Protein AF-A0AAV2QCR9-F1 (afdb_monomer)

Organism: Meganyctiphanes norvegica (NCBI:txid48144)

Radius of gyration: 19.84 Å; Cα contacts (8 Å, |Δi|>4): 79; chains: 1; bounding box: 44×37×56 Å

Solvent-accessible surface area (backbone atoms only — not comparable to full-atom values): 6943 Å² total; per-residue (Å²): 131,95,72,94,59,93,63,73,88,55,90,82,80,82,82,91,76,89,79,75,89,76,80,91,73,67,89,87,77,61,66,49,75,64,56,67,70,31,69,64,25,53,51,34,28,73,75,70,58,35,58,74,69,56,50,65,84,54,60,76,45,75,49,69,43,60,36,92,90,42,74,90,43,70,71,44,78,48,77,40,56,57,66,51,78,63,74,63,74,60,76,61,53,33,73,76,76,67,59,71,88,134

Secondary structure (DSSP, 8-state):
-----TTTT-S---------------TTSS--HHHHH-HHHHHHHHHHS-STTSSSTTEEEEEEEEPSS-TTSEEEEEEEES--TTTTTTSSHHHHHT----

Sequence (102 aa):
VVQHLPGVGQNLQDHPSIWNLAWTVAPGNSPNLFTYANPLAFTQYAKSKTGPLSAPFAMVGNAWMVGEEDPEWPELQFLMTSFTSGTDKGMLLHKIIGFTEE

Structure (mmCIF, N/CA/C/O backbone):
data_AF-A0AAV2QCR9-F1
#
_entry.id   AF-A0AAV2QCR9-F1
#
loop_
_atom_site.group_PDB
_atom_site.id
_atom_site.type_symbol
_atom_site.label_atom_id
_atom_site.label_alt_id
_atom_site.label_comp_id
_atom_site.label_asym_id
_atom_site.label_entity_id
_atom_site.label_seq_id
_atom_site.pdbx_PDB_ins_code
_atom_site.Cartn_x
_atom_site.Cartn_y
_atom_site.Cartn_z
_atom_site.occupancy
_atom_site.B_iso_or_equiv
_atom_site.auth_seq_id
_atom_site.auth_comp_id
_atom_site.auth_asym_id
_atom_site.auth_atom_id
_atom_site.pdbx_PDB_model_num
ATOM 1 N N . VAL A 1 1 ? -19.362 -15.009 35.797 1.00 69.06 1 VAL A N 1
ATOM 2 C CA . VAL A 1 1 ? -18.892 -13.618 35.590 1.00 69.06 1 VAL A CA 1
ATOM 3 C C . VAL A 1 1 ? -17.914 -13.300 36.706 1.00 69.06 1 VAL A C 1
ATOM 5 O O . VAL A 1 1 ? -18.315 -13.420 37.853 1.00 69.06 1 VAL A O 1
ATOM 8 N N . VAL A 1 2 ? -16.648 -12.996 36.395 1.00 91.38 2 VAL A N 1
ATOM 9 C CA . VAL A 1 2 ? -15.634 -12.652 37.418 1.00 91.38 2 VAL A CA 1
ATOM 10 C C . VAL A 1 2 ? -15.807 -11.202 37.890 1.00 91.38 2 VAL A C 1
ATOM 12 O O . VAL A 1 2 ? -15.715 -10.940 39.081 1.00 91.38 2 VAL A O 1
ATOM 15 N N . GLN A 1 3 ? -16.149 -10.280 36.981 1.00 92.75 3 GLN A N 1
ATOM 16 C CA . GLN A 1 3 ? -16.521 -8.900 37.304 1.00 92.75 3 GLN A CA 1
ATOM 17 C C . GLN A 1 3 ? -17.451 -8.329 36.227 1.00 92.75 3 GLN A C 1
ATOM 19 O O . GLN A 1 3 ? -17.301 -8.647 35.047 1.00 92.75 3 GLN A O 1
ATOM 24 N N . HIS A 1 4 ? -18.434 -7.518 36.625 1.00 92.06 4 HIS A N 1
ATOM 25 C CA . HIS A 1 4 ? -19.344 -6.851 35.695 1.00 92.06 4 HIS A CA 1
ATOM 26 C C . HIS A 1 4 ? -18.763 -5.498 35.274 1.00 92.06 4 HIS A C 1
ATOM 28 O O . HIS A 1 4 ? -18.602 -4.606 36.104 1.00 92.06 4 HIS A O 1
ATOM 34 N N . LEU A 1 5 ? -18.448 -5.365 33.986 1.00 95.00 5 LEU A N 1
ATOM 35 C CA . LEU A 1 5 ? -17.952 -4.138 33.370 1.00 95.00 5 LEU A CA 1
ATOM 36 C C . LEU A 1 5 ? -18.744 -3.902 32.073 1.00 95.00 5 LEU A C 1
ATOM 38 O O . LEU A 1 5 ? -18.452 -4.546 31.066 1.00 95.00 5 LEU A O 1
ATOM 42 N N . PRO A 1 6 ? -19.760 -3.020 32.080 1.00 93.81 6 PRO A N 1
ATOM 43 C CA . PRO A 1 6 ? -20.700 -2.888 30.963 1.00 93.81 6 PRO A CA 1
ATOM 44 C C . PRO A 1 6 ? -20.057 -2.388 29.661 1.00 93.81 6 PRO A C 1
ATOM 46 O O . PRO A 1 6 ? -20.588 -2.646 28.588 1.00 93.81 6 PRO A O 1
ATOM 49 N N . GLY A 1 7 ? -18.904 -1.717 29.742 1.00 95.81 7 GLY A N 1
ATOM 50 C CA . GLY A 1 7 ? -18.175 -1.225 28.570 1.00 95.81 7 GLY A CA 1
ATOM 51 C C . GLY A 1 7 ? -17.273 -2.255 27.884 1.00 95.81 7 GLY A C 1
ATOM 52 O O . GLY A 1 7 ? -16.694 -1.945 26.846 1.00 95.81 7 GLY A O 1
ATOM 53 N N . VAL A 1 8 ? -17.103 -3.465 28.432 1.00 96.12 8 VAL A N 1
ATOM 54 C CA . VAL A 1 8 ? -16.212 -4.468 27.826 1.00 96.12 8 VAL A CA 1
ATOM 55 C C . VAL A 1 8 ? -16.750 -4.876 26.455 1.00 96.12 8 VAL A C 1
ATOM 57 O O . VAL A 1 8 ? -17.830 -5.449 26.349 1.00 96.12 8 VAL A O 1
ATOM 60 N N . GLY A 1 9 ? -15.973 -4.580 25.412 1.00 95.12 9 GLY A N 1
ATOM 61 C CA . GLY A 1 9 ? -16.318 -4.868 24.018 1.00 95.12 9 GLY A CA 1
ATOM 62 C C . GLY A 1 9 ? -17.220 -3.829 23.343 1.00 95.12 9 GLY A C 1
ATOM 63 O O . GLY A 1 9 ? -17.575 -4.020 22.184 1.00 95.12 9 GLY A O 1
ATOM 64 N N . GLN A 1 10 ? -17.593 -2.742 24.025 1.00 97.12 10 GLN A N 1
ATOM 65 C CA . GLN A 1 10 ? -18.352 -1.645 23.415 1.00 97.12 10 GLN A CA 1
ATOM 66 C C . GLN A 1 10 ? -17.430 -0.598 22.775 1.00 97.12 10 GLN A C 1
ATOM 68 O O . GLN A 1 10 ? -16.250 -0.518 23.108 1.00 97.12 10 GLN A O 1
ATOM 73 N N . ASN A 1 11 ? -17.996 0.225 21.882 1.00 96.19 11 ASN A N 1
ATOM 74 C CA . ASN A 1 11 ? -17.300 1.323 21.196 1.00 96.19 11 ASN A CA 1
ATOM 75 C C . ASN A 1 11 ? -16.064 0.866 20.391 1.00 96.19 11 ASN A C 1
ATOM 77 O O . ASN A 1 11 ? -15.029 1.529 20.392 1.00 96.19 11 ASN A O 1
ATOM 81 N N . LEU A 1 12 ? -16.169 -0.280 19.709 1.00 96.00 12 LEU A N 1
ATOM 82 C CA . LEU A 1 12 ? -15.188 -0.657 18.695 1.00 96.00 12 LEU A CA 1
ATOM 83 C C . LEU A 1 12 ? -15.288 0.329 17.527 1.00 96.00 12 LEU A C 1
ATOM 85 O O . LEU A 1 12 ? -16.362 0.509 16.957 1.00 96.00 12 LEU A O 1
ATOM 89 N N . GLN A 1 13 ? -14.163 0.941 17.183 1.00 95.25 13 GLN A N 1
ATOM 90 C CA . GLN A 1 13 ? -14.018 1.820 16.030 1.00 95.25 13 GLN A CA 1
ATOM 91 C C . GLN A 1 13 ? -13.026 1.184 15.060 1.00 95.25 13 GLN A C 1
ATOM 93 O O . GLN A 1 13 ? -12.089 0.508 15.489 1.00 95.25 13 GLN A O 1
ATOM 98 N N . ASP A 1 14 ? -13.253 1.388 13.769 1.00 94.62 14 ASP A N 1
ATOM 99 C CA . ASP A 1 14 ? -12.391 0.911 12.691 1.00 94.62 14 ASP A CA 1
ATOM 100 C C . ASP A 1 14 ? -12.388 1.941 11.553 1.00 94.62 14 ASP A C 1
ATOM 102 O O . ASP A 1 14 ? -13.235 2.839 11.516 1.00 94.62 14 ASP A O 1
ATOM 106 N N . HIS A 1 15 ? -11.447 1.813 10.623 1.00 92.56 15 HIS A N 1
ATOM 107 C CA . HIS A 1 15 ? -11.319 2.680 9.459 1.00 92.56 15 HIS A CA 1
ATOM 108 C C . HIS A 1 15 ? -11.905 2.008 8.209 1.00 92.56 15 HIS A C 1
ATOM 110 O O . HIS A 1 15 ? -11.214 1.228 7.541 1.00 92.56 15 HIS A O 1
ATOM 116 N N . PRO A 1 16 ? -13.162 2.314 7.831 1.00 92.38 16 PRO A N 1
ATOM 117 C CA . PRO A 1 16 ? -13.703 1.826 6.573 1.00 92.38 16 PRO A CA 1
ATOM 118 C C . PRO A 1 16 ? -12.878 2.385 5.411 1.00 92.38 16 PRO A C 1
ATOM 120 O O . PRO A 1 16 ? -12.574 3.575 5.354 1.00 92.38 16 PRO A O 1
ATOM 123 N N . SER A 1 17 ? -12.510 1.513 4.477 1.00 90.75 17 SER A N 1
ATOM 124 C CA . SER A 1 17 ? -11.624 1.853 3.365 1.00 90.75 17 SER A CA 1
ATOM 125 C C . SER A 1 17 ? -12.249 1.444 2.037 1.00 90.75 17 SER A C 1
ATOM 127 O O . SER A 1 17 ? -12.745 0.327 1.897 1.00 90.75 17 SER A O 1
ATOM 129 N N . ILE A 1 18 ? -12.180 2.328 1.039 1.00 89.81 18 ILE A N 1
ATOM 130 C CA . ILE A 1 18 ? -12.520 1.991 -0.348 1.00 89.81 18 ILE A CA 1
ATOM 131 C C . ILE A 1 18 ? -11.233 1.573 -1.054 1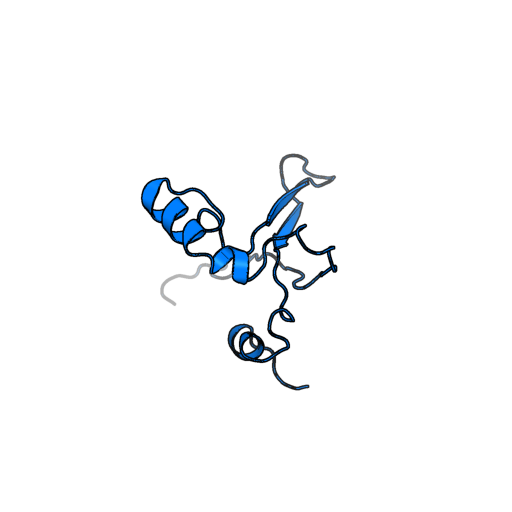.00 89.81 18 ILE A C 1
ATOM 133 O O . ILE A 1 18 ? -10.335 2.386 -1.269 1.00 89.81 18 ILE A O 1
ATOM 137 N N . TRP A 1 19 ? -11.142 0.297 -1.419 1.00 83.50 19 TRP A N 1
ATOM 138 C CA . TRP A 1 19 ? -9.986 -0.250 -2.124 1.00 83.50 19 TRP A CA 1
ATOM 139 C C . TRP A 1 19 ? -10.233 -0.337 -3.640 1.00 83.50 1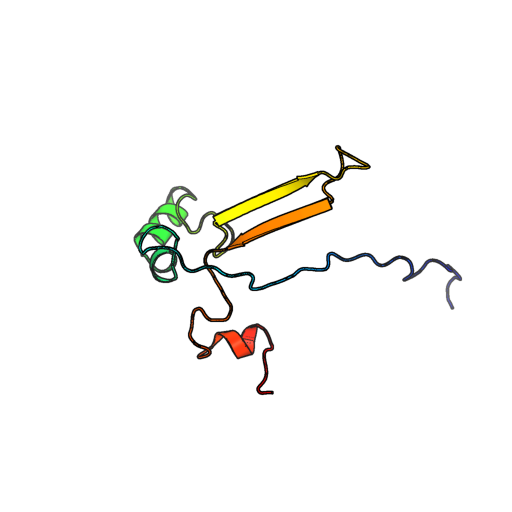9 TRP A C 1
ATOM 141 O O . TRP A 1 19 ? -11.373 -0.457 -4.079 1.00 83.50 19 TRP A O 1
ATOM 151 N N . ASN A 1 20 ? -9.163 -0.296 -4.444 1.00 82.94 20 ASN A N 1
ATOM 152 C CA . ASN A 1 20 ? -9.184 -0.356 -5.920 1.00 82.94 20 ASN A CA 1
ATOM 153 C C . ASN A 1 20 ? -9.850 0.808 -6.677 1.00 82.94 20 ASN A C 1
ATOM 155 O O . ASN A 1 20 ? -10.268 0.632 -7.823 1.00 82.94 20 ASN A O 1
ATOM 159 N N . LEU A 1 21 ? -9.864 2.022 -6.123 1.00 90.25 21 LEU A N 1
ATOM 160 C CA . LEU A 1 21 ? -10.011 3.213 -6.967 1.00 90.25 21 LEU A CA 1
ATOM 161 C C . LEU A 1 21 ? -8.733 3.374 -7.801 1.00 90.25 21 LEU A C 1
ATOM 163 O O . LEU A 1 21 ? -7.692 3.783 -7.289 1.00 90.25 21 LEU A O 1
ATOM 167 N N . ALA A 1 22 ? -8.799 2.958 -9.066 1.00 88.69 22 ALA A N 1
ATOM 168 C CA . ALA A 1 22 ? -7.634 2.797 -9.925 1.00 88.69 22 ALA A CA 1
ATOM 169 C C . ALA A 1 22 ? -7.721 3.648 -11.195 1.00 88.69 22 ALA A C 1
ATOM 171 O O . ALA A 1 22 ? -8.779 3.786 -11.808 1.00 88.69 22 ALA A O 1
ATOM 172 N N . TRP A 1 23 ? -6.562 4.142 -11.634 1.00 89.19 23 TRP A N 1
ATOM 173 C CA . TRP A 1 23 ? -6.392 4.865 -12.892 1.00 89.19 23 TRP A CA 1
ATOM 174 C C . TRP A 1 23 ? -5.199 4.303 -13.661 1.00 89.19 23 TRP A C 1
ATOM 176 O O . TRP A 1 23 ? -4.200 3.882 -13.076 1.00 89.19 23 TRP A O 1
ATOM 186 N N . THR A 1 24 ? -5.281 4.321 -14.988 1.00 88.94 24 THR A N 1
ATOM 187 C CA . THR A 1 24 ? -4.148 3.981 -15.850 1.00 88.94 24 THR A CA 1
ATOM 188 C C . THR A 1 24 ? -3.212 5.174 -15.980 1.00 88.94 24 THR A C 1
ATOM 190 O O . THR A 1 24 ? -3.645 6.264 -16.348 1.00 88.94 24 THR A O 1
ATOM 193 N N . VAL A 1 25 ? -1.921 4.953 -15.750 1.00 89.69 25 VAL A N 1
ATOM 194 C CA . VAL A 1 25 ? -0.872 5.955 -15.976 1.00 89.69 25 VAL A CA 1
ATOM 195 C C . VAL A 1 25 ? -0.051 5.598 -17.210 1.00 89.69 25 VAL A C 1
ATOM 197 O O . VAL A 1 25 ? 0.091 4.423 -17.557 1.00 89.69 25 VAL A O 1
ATOM 200 N N . ALA A 1 26 ? 0.517 6.605 -17.875 1.00 92.75 26 ALA A N 1
ATOM 201 C CA . ALA A 1 26 ? 1.418 6.363 -18.994 1.00 92.75 26 ALA A CA 1
ATOM 202 C C . ALA A 1 26 ? 2.669 5.576 -18.533 1.00 92.75 26 ALA A C 1
ATOM 204 O O . ALA A 1 26 ? 3.140 5.789 -17.407 1.00 92.75 26 ALA A O 1
ATOM 205 N N . PRO A 1 27 ? 3.240 4.697 -19.380 1.00 88.25 27 PRO A N 1
ATOM 206 C CA . PRO A 1 27 ? 4.416 3.902 -19.027 1.00 88.25 27 PRO A CA 1
ATOM 207 C C . PRO A 1 27 ? 5.560 4.753 -18.460 1.00 88.25 27 PRO A C 1
ATOM 209 O O . PRO A 1 27 ? 5.854 5.828 -18.973 1.00 88.25 27 PRO A O 1
ATOM 212 N N . GLY A 1 28 ? 6.198 4.269 -17.391 1.00 87.38 28 GLY A N 1
ATOM 213 C CA . GLY A 1 28 ? 7.304 4.964 -16.719 1.00 87.38 28 GLY A CA 1
ATOM 214 C C . GLY A 1 28 ? 6.896 5.973 -15.638 1.00 87.38 28 GLY A C 1
ATOM 215 O O . GLY A 1 28 ? 7.763 6.410 -14.892 1.00 87.38 28 GLY A O 1
ATOM 216 N N . ASN A 1 29 ? 5.604 6.295 -15.490 1.00 89.38 29 ASN A N 1
ATOM 217 C CA . ASN A 1 29 ? 5.127 7.260 -14.482 1.00 89.38 29 ASN A CA 1
ATOM 218 C C . ASN A 1 29 ? 4.747 6.635 -13.129 1.00 89.38 29 ASN A C 1
ATOM 220 O O . ASN A 1 29 ? 4.317 7.341 -12.225 1.00 89.38 29 ASN A O 1
ATOM 224 N N . SER A 1 30 ? 4.877 5.317 -12.977 1.00 89.38 30 SER A N 1
ATOM 225 C CA . SER A 1 30 ? 4.623 4.620 -11.715 1.00 89.38 30 SER A CA 1
ATOM 226 C C . SER A 1 30 ? 5.498 3.366 -11.610 1.00 89.38 30 SER A C 1
ATOM 228 O O . SER A 1 30 ? 5.746 2.723 -12.640 1.00 89.38 30 SER A O 1
ATOM 230 N N . PRO A 1 31 ? 5.983 3.003 -10.406 1.00 89.19 31 PRO A N 1
ATOM 231 C CA . PRO A 1 31 ? 6.645 1.726 -10.173 1.00 89.19 31 PRO A CA 1
ATOM 232 C C . PRO A 1 31 ? 5.749 0.556 -10.576 1.00 89.19 31 PRO A C 1
ATOM 234 O O . PRO A 1 31 ? 4.556 0.555 -10.301 1.00 89.19 31 PRO A O 1
ATOM 237 N N . ASN A 1 32 ? 6.324 -0.479 -11.173 1.00 87.25 32 ASN A N 1
ATOM 238 C CA . ASN A 1 32 ? 5.612 -1.720 -11.472 1.00 87.25 32 ASN A CA 1
ATOM 239 C C . ASN A 1 32 ? 6.321 -2.909 -10.813 1.00 87.25 32 ASN A C 1
ATOM 241 O O . ASN A 1 32 ? 7.347 -2.748 -10.152 1.00 87.25 32 ASN A O 1
ATOM 245 N N . LEU A 1 33 ? 5.799 -4.121 -11.007 1.00 85.94 33 LEU A N 1
ATOM 246 C CA . LEU A 1 33 ? 6.385 -5.324 -10.411 1.00 85.94 33 LEU A CA 1
ATOM 247 C C . LEU A 1 33 ? 7.879 -5.496 -10.759 1.00 85.94 33 LEU A C 1
ATOM 249 O O . LEU A 1 33 ? 8.669 -5.892 -9.903 1.00 85.94 33 LEU A O 1
ATOM 253 N N . PHE A 1 34 ? 8.293 -5.128 -11.975 1.00 88.06 34 PHE A N 1
ATOM 254 C CA . PHE A 1 34 ? 9.696 -5.184 -12.394 1.00 88.06 34 PHE A CA 1
ATOM 255 C C . PHE A 1 34 ? 10.571 -4.134 -11.705 1.00 88.06 34 PHE A C 1
ATOM 257 O O . PHE A 1 34 ? 11.761 -4.375 -11.516 1.00 88.06 34 PHE A O 1
ATOM 264 N N . THR A 1 35 ? 10.007 -3.000 -11.278 1.00 89.56 35 THR A N 1
ATOM 265 C CA . THR A 1 35 ? 10.721 -2.023 -10.441 1.00 89.56 35 THR A CA 1
ATOM 266 C C . THR A 1 35 ? 11.178 -2.662 -9.129 1.00 89.56 35 THR A C 1
ATOM 268 O O . THR A 1 35 ? 12.321 -2.465 -8.723 1.00 89.56 35 THR A O 1
ATOM 271 N N . TYR A 1 36 ? 10.318 -3.469 -8.502 1.00 88.94 36 TYR A N 1
ATOM 272 C CA . TYR A 1 36 ? 10.619 -4.153 -7.240 1.00 88.94 36 TYR A CA 1
ATOM 273 C C . TYR A 1 36 ? 11.465 -5.419 -7.432 1.00 88.94 36 TYR A C 1
ATOM 275 O O . TYR A 1 36 ? 12.294 -5.732 -6.583 1.00 88.94 36 TYR A O 1
ATOM 283 N N . ALA A 1 37 ? 11.310 -6.119 -8.559 1.00 90.44 37 ALA A N 1
ATOM 284 C CA . ALA A 1 37 ? 12.107 -7.301 -8.895 1.00 90.44 37 ALA A CA 1
ATOM 285 C C . ALA A 1 37 ? 13.520 -6.971 -9.423 1.00 90.44 37 ALA A C 1
ATOM 287 O O . ALA A 1 37 ? 14.316 -7.878 -9.668 1.00 90.44 37 ALA A O 1
ATOM 288 N N . ASN A 1 38 ? 13.851 -5.691 -9.614 1.00 91.81 38 ASN A N 1
ATOM 289 C CA . ASN A 1 38 ? 15.144 -5.270 -10.144 1.00 91.81 38 ASN A CA 1
ATOM 290 C C . ASN A 1 38 ? 16.291 -5.594 -9.155 1.00 91.81 38 ASN A C 1
ATOM 292 O O . ASN A 1 38 ? 16.279 -5.082 -8.034 1.00 91.81 38 ASN A O 1
ATOM 296 N N . PRO A 1 39 ? 17.343 -6.340 -9.549 1.00 95.81 39 PRO A N 1
ATOM 297 C CA . PRO A 1 39 ? 18.504 -6.624 -8.690 1.00 95.81 39 PRO A CA 1
ATOM 298 C C . PRO A 1 39 ? 19.195 -5.379 -8.106 1.00 95.81 39 PRO A C 1
ATOM 300 O O . PRO A 1 39 ? 19.765 -5.421 -7.009 1.00 95.81 39 PRO A O 1
ATOM 303 N N . LEU A 1 40 ? 19.133 -4.243 -8.809 1.00 96.06 40 LEU A N 1
ATOM 304 C CA . LEU A 1 40 ? 19.647 -2.972 -8.301 1.00 96.06 40 LEU A CA 1
ATOM 305 C C . LEU A 1 40 ? 18.844 -2.473 -7.098 1.00 96.06 40 LEU A C 1
ATOM 307 O O . LEU A 1 40 ? 19.450 -1.942 -6.171 1.00 96.06 40 LEU A O 1
ATOM 311 N N . ALA A 1 41 ? 17.525 -2.691 -7.065 1.00 94.75 41 ALA A N 1
ATOM 312 C CA . ALA A 1 41 ? 16.690 -2.337 -5.920 1.00 94.75 41 ALA A CA 1
ATOM 313 C C . ALA A 1 41 ? 17.117 -3.103 -4.660 1.00 94.75 41 ALA A C 1
ATOM 315 O O . ALA A 1 41 ? 17.281 -2.507 -3.596 1.00 94.75 41 ALA A O 1
ATOM 316 N N . PHE A 1 42 ? 17.391 -4.405 -4.796 1.00 95.50 42 PHE A N 1
ATOM 317 C CA . PHE A 1 42 ? 17.938 -5.222 -3.708 1.00 95.50 42 PHE A CA 1
ATOM 318 C C . PHE A 1 42 ? 19.291 -4.699 -3.234 1.00 95.50 42 PHE A C 1
ATOM 320 O O . PHE A 1 42 ? 19.524 -4.567 -2.035 1.00 95.50 42 PHE A O 1
ATOM 327 N N . THR A 1 43 ? 20.177 -4.362 -4.171 1.00 97.44 43 THR A N 1
ATOM 328 C CA . THR A 1 43 ? 21.515 -3.856 -3.844 1.00 97.44 43 THR A CA 1
ATOM 329 C C . THR A 1 43 ? 21.453 -2.511 -3.115 1.00 97.44 43 THR A C 1
ATOM 331 O O . THR A 1 43 ? 22.150 -2.330 -2.115 1.00 97.44 43 THR A O 1
ATOM 334 N N . GLN A 1 44 ? 20.614 -1.580 -3.580 1.00 97.06 44 GLN A N 1
ATOM 335 C CA . GLN A 1 44 ? 20.389 -0.274 -2.946 1.00 97.06 44 GLN A CA 1
ATOM 336 C C . GLN A 1 44 ? 19.846 -0.435 -1.524 1.00 97.06 44 GLN A C 1
ATOM 338 O O . GLN A 1 44 ? 20.366 0.161 -0.578 1.00 97.06 44 GLN A O 1
ATOM 343 N N . TYR A 1 45 ? 18.862 -1.314 -1.342 1.00 96.81 45 TYR A N 1
ATOM 344 C CA . TYR A 1 45 ? 18.291 -1.551 -0.025 1.00 96.81 45 TYR A CA 1
ATOM 345 C C . TYR A 1 45 ? 19.275 -2.248 0.923 1.00 96.81 45 TYR A C 1
ATOM 347 O O . TYR A 1 45 ? 19.397 -1.876 2.092 1.00 96.81 45 TYR A O 1
ATOM 355 N N . ALA A 1 46 ? 20.026 -3.236 0.436 1.00 97.62 46 ALA A N 1
ATOM 356 C CA . ALA A 1 46 ? 21.010 -3.951 1.240 1.00 97.62 46 ALA A CA 1
ATOM 357 C C . ALA A 1 46 ? 22.133 -3.025 1.730 1.00 97.62 46 ALA A C 1
ATOM 359 O O . ALA A 1 46 ? 22.494 -3.089 2.904 1.00 97.62 46 ALA A O 1
ATOM 360 N N . LYS A 1 47 ? 22.653 -2.155 0.853 1.00 98.00 47 LYS A N 1
ATOM 361 C CA . LYS A 1 47 ? 23.809 -1.298 1.151 1.00 98.00 47 LYS A CA 1
ATOM 362 C C . LYS A 1 47 ? 23.453 -0.023 1.908 1.00 98.00 47 LYS A C 1
ATOM 364 O O . LYS A 1 47 ? 24.161 0.329 2.843 1.00 98.00 47 LYS A O 1
ATOM 369 N 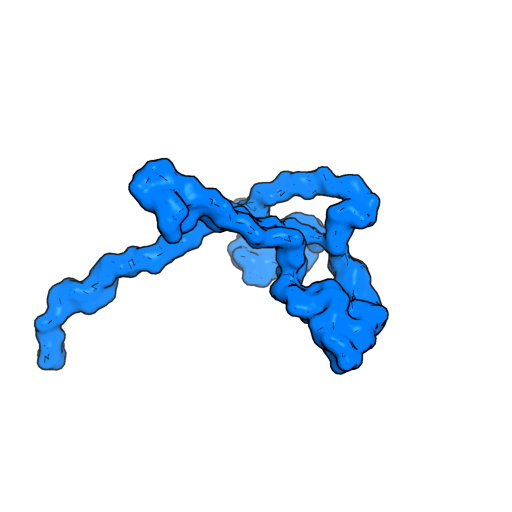N . SER A 1 48 ? 22.396 0.673 1.498 1.00 97.88 48 SER A N 1
ATOM 370 C CA . SER A 1 48 ? 22.087 2.024 1.990 1.00 97.88 48 SER A CA 1
ATOM 371 C C . SER A 1 48 ? 20.666 2.187 2.514 1.00 97.88 48 SER A C 1
ATOM 373 O O . SER A 1 48 ? 20.312 3.286 2.924 1.00 97.88 48 SER A O 1
ATOM 375 N N . LYS A 1 49 ? 19.849 1.123 2.521 1.00 96.56 49 LYS A N 1
ATOM 376 C CA . LYS A 1 49 ? 18.423 1.193 2.897 1.00 96.56 49 LYS A CA 1
ATOM 377 C C . LYS A 1 49 ? 17.647 2.210 2.053 1.00 96.56 49 LYS A C 1
ATOM 379 O O . LYS A 1 49 ? 16.690 2.811 2.522 1.00 96.56 49 LYS A O 1
ATOM 384 N N . THR A 1 50 ? 18.059 2.376 0.798 1.00 95.81 50 THR A N 1
ATOM 385 C CA . THR A 1 50 ? 17.414 3.252 -0.186 1.00 95.81 50 THR A CA 1
ATOM 386 C C . THR A 1 50 ? 16.819 2.434 -1.331 1.00 95.81 50 THR A C 1
ATOM 388 O O . THR A 1 50 ? 16.995 1.215 -1.403 1.00 95.81 50 THR A O 1
ATOM 391 N N . GLY A 1 51 ? 16.131 3.113 -2.248 1.00 92.94 51 GLY A N 1
ATOM 392 C CA . GLY A 1 51 ? 15.522 2.491 -3.420 1.00 92.94 51 GLY A CA 1
ATOM 393 C C . GLY A 1 51 ? 14.091 2.016 -3.159 1.00 92.94 51 GLY A C 1
ATOM 394 O O . GLY A 1 51 ? 13.544 2.230 -2.082 1.00 92.94 51 GLY A O 1
ATOM 395 N N . PRO A 1 52 ? 13.450 1.358 -4.133 1.00 92.44 52 PRO A N 1
ATOM 396 C CA . PRO A 1 52 ? 12.012 1.084 -4.080 1.00 92.44 52 PRO A CA 1
ATOM 397 C C . PRO A 1 52 ? 11.608 0.061 -3.005 1.00 92.44 52 PRO A C 1
ATOM 399 O O . PRO A 1 52 ? 10.427 -0.059 -2.703 1.00 92.44 52 PRO A O 1
ATOM 402 N N . LEU A 1 53 ? 12.566 -0.659 -2.410 1.00 93.44 53 LEU A N 1
ATOM 403 C CA . LEU A 1 53 ? 12.324 -1.591 -1.301 1.00 93.44 53 LEU A CA 1
ATOM 404 C C . LEU A 1 53 ? 12.435 -0.928 0.084 1.00 93.44 53 LEU A C 1
ATOM 406 O O . LEU A 1 53 ? 12.260 -1.603 1.094 1.00 93.44 53 LEU A O 1
ATOM 410 N N . SER A 1 54 ? 12.750 0.371 0.160 1.00 94.06 54 SER A N 1
ATOM 411 C CA . SER A 1 54 ? 12.834 1.095 1.437 1.00 94.06 54 SER A CA 1
ATOM 412 C C . SER A 1 54 ? 11.488 1.589 1.967 1.00 94.06 54 SER A C 1
ATOM 414 O O . SER A 1 54 ? 11.447 2.172 3.046 1.00 94.06 54 SER A O 1
ATOM 416 N N . ALA A 1 55 ? 10.406 1.380 1.221 1.00 90.19 55 ALA A N 1
ATOM 417 C CA . ALA A 1 55 ? 9.047 1.747 1.592 1.00 90.19 55 ALA A CA 1
ATOM 418 C C . ALA A 1 55 ? 8.133 0.508 1.559 1.00 90.19 55 ALA A C 1
ATOM 420 O O . ALA A 1 55 ? 8.475 -0.482 0.903 1.00 90.19 55 ALA A O 1
ATOM 421 N N . PRO A 1 56 ? 6.968 0.551 2.238 1.00 89.38 56 PRO A N 1
ATOM 422 C CA . PRO A 1 56 ? 5.910 -0.434 2.055 1.00 89.38 56 PRO A CA 1
ATOM 423 C C . PRO A 1 56 ? 5.636 -0.729 0.578 1.00 89.38 56 PRO A C 1
ATOM 425 O O . PRO A 1 56 ? 5.677 0.164 -0.273 1.00 89.38 56 PRO A O 1
ATOM 428 N N . PHE A 1 57 ? 5.361 -2.000 0.283 1.00 86.69 57 PHE A N 1
ATOM 429 C CA . PHE A 1 57 ? 5.185 -2.475 -1.085 1.00 86.69 57 PHE A CA 1
ATOM 430 C C . PHE A 1 57 ? 4.134 -1.652 -1.838 1.00 86.69 57 PHE A C 1
ATOM 432 O O . PHE A 1 57 ? 3.057 -1.380 -1.311 1.00 86.69 57 PHE A O 1
ATOM 439 N N . ALA A 1 58 ? 4.460 -1.272 -3.077 1.00 87.81 58 ALA A N 1
ATOM 440 C CA . ALA A 1 58 ? 3.611 -0.483 -3.968 1.00 87.81 58 ALA A CA 1
ATOM 441 C C . ALA A 1 58 ? 3.202 0.914 -3.467 1.00 87.81 58 ALA A C 1
ATOM 443 O O . ALA A 1 58 ? 2.513 1.617 -4.199 1.00 87.81 58 ALA A O 1
ATOM 444 N N . MET A 1 59 ? 3.611 1.365 -2.278 1.00 90.88 59 MET A N 1
ATOM 445 C CA . MET A 1 59 ? 3.226 2.684 -1.776 1.00 90.88 59 MET A CA 1
ATOM 446 C C . MET A 1 59 ? 3.949 3.782 -2.558 1.00 90.88 59 MET A C 1
ATOM 448 O O . MET A 1 59 ? 5.178 3.834 -2.584 1.00 90.88 59 MET A O 1
ATOM 452 N N . VAL A 1 60 ? 3.176 4.670 -3.182 1.00 90.62 60 VAL A N 1
ATOM 453 C CA . VAL A 1 60 ? 3.702 5.817 -3.943 1.00 90.62 60 VAL A CA 1
ATOM 454 C C . VAL A 1 60 ? 3.346 7.155 -3.307 1.00 90.62 60 VAL A C 1
ATOM 456 O O . VAL A 1 60 ? 3.996 8.155 -3.594 1.00 90.62 60 VAL A O 1
ATOM 459 N N . GLY A 1 61 ? 2.352 7.178 -2.418 1.00 90.75 61 GLY A N 1
ATOM 460 C CA . GLY A 1 61 ? 1.961 8.383 -1.704 1.00 90.75 61 GLY A CA 1
ATOM 461 C C . GLY A 1 61 ? 1.057 8.087 -0.516 1.00 90.75 61 GLY A C 1
ATOM 462 O O . GLY A 1 61 ? 0.338 7.087 -0.487 1.00 90.75 61 GLY A O 1
ATOM 463 N N . ASN A 1 62 ? 1.105 8.978 0.466 1.00 93.19 62 ASN A N 1
ATOM 464 C CA . ASN A 1 62 ? 0.190 9.004 1.594 1.00 93.19 62 ASN A CA 1
ATOM 465 C C . ASN A 1 62 ? -0.136 10.468 1.885 1.00 93.19 62 ASN A C 1
ATOM 467 O O . ASN A 1 62 ? 0.778 11.283 2.019 1.00 93.19 62 ASN A O 1
ATOM 471 N N . ALA A 1 63 ? -1.417 10.803 1.928 1.00 93.12 63 ALA A N 1
ATOM 472 C CA . ALA A 1 63 ? -1.882 12.146 2.227 1.00 93.12 63 ALA A CA 1
ATOM 473 C C . ALA A 1 63 ? -3.108 12.084 3.133 1.00 93.12 63 ALA A C 1
ATOM 475 O O . ALA A 1 63 ? -3.817 11.078 3.168 1.00 93.12 63 ALA A O 1
ATOM 476 N N . TRP A 1 64 ? -3.351 13.179 3.841 1.00 93.12 64 TRP A N 1
ATOM 477 C CA . TRP A 1 64 ? -4.486 13.335 4.736 1.00 93.12 64 TRP A CA 1
ATOM 478 C C . TRP A 1 64 ? -5.249 14.597 4.367 1.00 93.12 64 TRP A C 1
ATOM 480 O O . TRP A 1 64 ? -4.641 15.625 4.063 1.00 93.12 64 TRP A O 1
ATOM 490 N N . MET A 1 65 ? -6.571 14.506 4.387 1.00 91.62 65 MET A N 1
ATOM 491 C CA . MET A 1 65 ? -7.461 15.656 4.329 1.00 91.62 65 MET A CA 1
ATOM 492 C C . MET A 1 65 ? -7.965 15.928 5.743 1.00 91.62 65 MET A C 1
ATOM 494 O O . MET A 1 65 ? -8.429 15.014 6.426 1.00 91.62 65 MET A O 1
ATOM 498 N N . VAL A 1 66 ? -7.810 17.175 6.177 1.00 89.38 66 VAL A N 1
ATOM 499 C CA . VAL A 1 66 ? -8.336 17.657 7.456 1.00 89.38 66 VAL A CA 1
ATOM 500 C C . VAL A 1 66 ? -9.814 17.982 7.313 1.00 89.38 66 VAL A C 1
ATOM 502 O O . VAL A 1 66 ? -10.247 18.409 6.239 1.00 89.38 66 VAL A O 1
ATOM 505 N N . GLY A 1 67 ? -10.559 17.746 8.387 1.00 82.19 67 GLY A N 1
ATOM 506 C CA . GLY A 1 67 ? -11.985 18.018 8.436 1.00 82.19 67 GLY A CA 1
ATOM 507 C C . GLY A 1 67 ? -12.327 19.494 8.518 1.00 82.19 67 GLY A C 1
ATOM 508 O O . GLY A 1 67 ? -11.486 20.329 8.857 1.00 82.19 67 GLY A O 1
ATOM 509 N N . GLU A 1 68 ? -13.589 19.809 8.231 1.00 82.19 68 GLU A N 1
ATOM 510 C CA . GLU A 1 68 ? -14.118 21.161 8.440 1.00 82.19 68 GLU A CA 1
ATOM 511 C C . GLU A 1 68 ? -14.348 21.459 9.930 1.00 82.19 68 GLU A C 1
ATOM 513 O O . GLU A 1 68 ? -14.207 22.608 10.350 1.00 82.19 68 GLU A O 1
ATOM 518 N N . GLU A 1 69 ? -14.685 20.442 10.731 1.00 86.88 69 GLU A N 1
ATOM 519 C CA . GLU A 1 69 ? -15.018 20.611 12.152 1.00 86.88 69 GLU A CA 1
ATOM 520 C C . GLU A 1 69 ? -13.785 20.645 13.063 1.00 86.88 69 GLU A C 1
ATOM 522 O O . GLU A 1 69 ? -13.727 21.465 13.981 1.00 86.88 69 GLU A O 1
ATOM 527 N N . ASP A 1 70 ? -12.797 19.786 12.800 1.00 87.62 70 ASP A N 1
ATOM 528 C CA . ASP A 1 70 ? -11.544 19.730 13.554 1.00 87.62 70 ASP A CA 1
ATOM 529 C C . ASP A 1 70 ? -10.335 19.745 12.600 1.00 87.62 70 ASP A C 1
ATOM 531 O O . ASP A 1 70 ? -9.958 18.710 12.047 1.00 87.62 70 ASP A O 1
ATOM 535 N N . PRO A 1 71 ? -9.694 20.909 12.397 1.00 85.12 71 PRO A N 1
ATOM 536 C CA . PRO A 1 71 ? -8.535 21.018 11.520 1.00 85.12 71 PRO A CA 1
ATOM 537 C C . PRO A 1 71 ? -7.271 20.350 12.086 1.00 85.12 71 PRO A C 1
ATOM 539 O O . PRO A 1 71 ? -6.294 20.195 11.350 1.00 85.12 71 PRO A O 1
ATOM 542 N N . GLU A 1 72 ? -7.255 19.962 13.366 1.00 88.75 72 GLU A N 1
ATOM 543 C CA . GLU A 1 72 ? -6.167 19.180 13.968 1.00 88.75 72 GLU A CA 1
ATOM 544 C C . GLU A 1 72 ? -6.365 17.672 13.767 1.00 88.75 72 GLU A C 1
ATOM 546 O O . GLU A 1 72 ? -5.408 16.904 13.920 1.00 88.75 72 GLU A O 1
ATOM 551 N N . TRP A 1 73 ? -7.570 17.241 13.375 1.00 87.50 73 TRP A N 1
ATOM 552 C CA . TRP A 1 73 ? -7.901 15.837 13.188 1.00 87.50 73 TRP A CA 1
ATOM 553 C C . TRP A 1 73 ? -8.136 15.478 11.711 1.00 87.50 73 TRP A C 1
ATOM 555 O O . TRP A 1 73 ? -8.984 16.061 11.032 1.00 87.50 73 TRP A O 1
ATOM 565 N N . PRO A 1 74 ? -7.387 14.505 11.160 1.00 90.06 74 PRO A N 1
ATOM 566 C CA . PRO A 1 74 ? -7.581 14.098 9.781 1.00 90.06 74 PRO A CA 1
ATOM 567 C C . PRO A 1 74 ? -8.847 13.245 9.636 1.00 90.06 74 PRO A C 1
ATOM 569 O O . PRO A 1 74 ? -9.025 12.250 10.338 1.00 90.06 74 PRO A O 1
ATOM 572 N N . GLU A 1 75 ? -9.698 13.593 8.673 1.00 91.00 75 GLU A N 1
ATOM 573 C CA . GLU A 1 75 ? -10.935 12.854 8.393 1.00 91.00 75 GLU A CA 1
ATOM 574 C C . GLU A 1 75 ? -10.726 11.733 7.375 1.00 91.00 75 GLU A C 1
ATOM 576 O O . GLU A 1 75 ? -11.306 10.654 7.502 1.00 91.00 75 GLU A O 1
ATOM 581 N N . LEU A 1 76 ? -9.890 11.970 6.358 1.00 92.69 76 LEU A N 1
ATOM 582 C CA . LEU A 1 76 ? -9.722 11.042 5.243 1.00 92.69 76 LEU A CA 1
ATOM 583 C C . LEU A 1 76 ? -8.250 10.808 4.912 1.00 92.69 76 LEU A C 1
ATOM 585 O O . LEU A 1 76 ? -7.489 11.748 4.670 1.00 92.69 76 LEU A O 1
ATOM 589 N N . GLN A 1 77 ? -7.872 9.531 4.839 1.00 93.62 77 GLN A N 1
ATOM 590 C CA . GLN A 1 77 ? -6.571 9.103 4.341 1.00 93.62 77 GLN A CA 1
ATOM 591 C C . GLN A 1 77 ? -6.639 8.774 2.851 1.00 93.62 77 GLN A C 1
ATOM 593 O O . GLN A 1 77 ? -7.426 7.934 2.418 1.00 93.62 77 GLN A O 1
ATOM 598 N N . PHE A 1 78 ? -5.721 9.343 2.077 1.00 93.75 78 PHE A N 1
ATOM 599 C CA . PHE A 1 78 ? -5.430 8.916 0.715 1.00 93.75 78 PHE A CA 1
ATOM 600 C C . PHE A 1 78 ? -4.148 8.090 0.714 1.00 93.75 78 PHE A C 1
ATOM 602 O O . PHE A 1 78 ? -3.039 8.630 0.709 1.00 93.75 78 PHE A O 1
ATOM 609 N N . LEU A 1 79 ? -4.296 6.766 0.704 1.00 92.94 79 LEU A N 1
ATOM 610 C CA . LEU A 1 79 ? -3.189 5.850 0.449 1.00 92.94 79 LEU A CA 1
ATOM 611 C C . LEU A 1 79 ? -3.124 5.547 -1.050 1.00 92.94 79 LEU A C 1
ATOM 613 O O . LEU A 1 79 ? -3.982 4.856 -1.598 1.00 92.94 79 LEU A O 1
ATOM 617 N N . MET A 1 80 ? -2.089 6.053 -1.716 1.00 92.38 80 MET A N 1
ATOM 618 C CA . MET A 1 80 ? -1.870 5.828 -3.141 1.00 92.38 80 MET A CA 1
ATOM 619 C C . MET A 1 80 ? -0.888 4.681 -3.339 1.00 92.38 80 MET A C 1
ATOM 621 O O . MET A 1 80 ? 0.235 4.708 -2.821 1.00 92.38 80 MET A O 1
ATOM 625 N N . THR A 1 81 ? -1.294 3.692 -4.136 1.00 91.19 81 THR A N 1
ATOM 626 C CA . THR A 1 81 ? -0.448 2.542 -4.461 1.00 91.19 81 THR A CA 1
ATOM 627 C C . THR A 1 81 ? -0.330 2.349 -5.968 1.00 91.19 81 THR A C 1
ATOM 629 O O . THR A 1 81 ? -1.269 2.617 -6.715 1.00 91.19 81 THR A O 1
ATOM 632 N N . SER A 1 82 ? 0.821 1.870 -6.432 1.00 90.62 82 SER A N 1
ATOM 633 C CA . SER A 1 82 ? 1.062 1.513 -7.833 1.00 90.62 82 SER A CA 1
ATOM 634 C C . SER A 1 82 ? 0.517 0.133 -8.211 1.00 90.62 82 SER A C 1
ATOM 636 O O . SER A 1 82 ? 0.951 -0.484 -9.185 1.00 90.62 82 SER A O 1
ATOM 638 N N . PHE A 1 83 ? -0.427 -0.371 -7.423 1.00 86.62 83 PHE A N 1
ATOM 639 C CA . PHE A 1 83 ? -0.913 -1.731 -7.488 1.00 86.62 83 PHE A CA 1
ATOM 640 C C . PHE A 1 83 ? -2.434 -1.762 -7.419 1.00 86.62 83 PHE A C 1
ATOM 642 O O . PHE A 1 83 ? -3.068 -0.997 -6.700 1.00 86.62 83 PHE A O 1
ATOM 649 N N . THR A 1 84 ? -3.021 -2.682 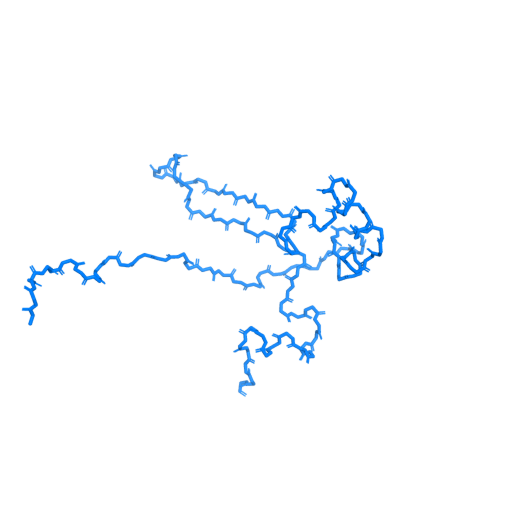-8.171 1.00 86.38 84 THR A N 1
ATOM 650 C CA . THR A 1 84 ? -4.461 -2.962 -8.144 1.00 86.38 84 THR A CA 1
ATOM 651 C C . THR A 1 84 ? -4.682 -4.464 -8.013 1.00 86.38 84 THR A C 1
ATOM 653 O O . THR A 1 84 ? -3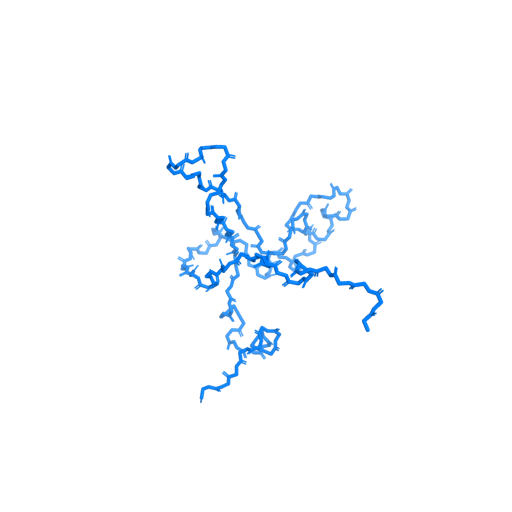.797 -5.250 -8.372 1.00 86.38 84 THR A O 1
ATOM 656 N N . SER A 1 85 ? -5.870 -4.900 -7.596 1.00 81.25 85 SER A N 1
ATOM 657 C CA . SER A 1 85 ? -6.239 -6.324 -7.652 1.00 81.25 85 SER A CA 1
ATOM 658 C C . SER A 1 85 ? -6.142 -6.916 -9.058 1.00 81.25 85 SER A C 1
ATOM 660 O O . SER A 1 85 ? -5.964 -8.118 -9.199 1.00 81.25 85 SER A O 1
ATOM 662 N N . GLY A 1 86 ? -6.228 -6.081 -10.099 1.00 80.19 86 GLY A N 1
ATOM 663 C CA . GLY A 1 86 ? -6.096 -6.494 -11.495 1.00 80.19 86 GLY A CA 1
ATOM 664 C C . GLY A 1 86 ? -4.655 -6.618 -11.998 1.00 80.19 86 GLY A C 1
ATOM 665 O O . GLY A 1 86 ? -4.462 -6.982 -13.157 1.00 80.19 86 GLY A O 1
ATOM 666 N N . THR A 1 87 ? -3.638 -6.328 -11.174 1.00 81.56 87 THR A N 1
ATOM 667 C CA . THR A 1 87 ? -2.221 -6.275 -11.603 1.00 81.56 87 THR A CA 1
ATOM 668 C C . THR A 1 87 ? -1.757 -7.555 -12.291 1.00 81.56 87 THR A C 1
ATOM 670 O O . THR A 1 87 ? -1.011 -7.504 -13.268 1.00 81.56 87 THR A O 1
ATOM 673 N N . ASP A 1 88 ? -2.199 -8.707 -11.800 1.00 81.56 88 ASP A N 1
ATOM 674 C CA . ASP A 1 88 ? -1.810 -10.018 -12.313 1.00 81.56 88 ASP A CA 1
ATOM 675 C C . ASP A 1 88 ? -2.883 -10.663 -13.200 1.00 81.56 88 ASP A C 1
ATOM 677 O O . ASP A 1 88 ? -2.807 -11.858 -13.486 1.00 81.56 88 ASP A O 1
ATOM 681 N N . LYS A 1 89 ? -3.894 -9.891 -13.615 1.00 82.06 89 LYS A N 1
ATOM 682 C CA . LYS A 1 89 ? -5.030 -10.362 -14.418 1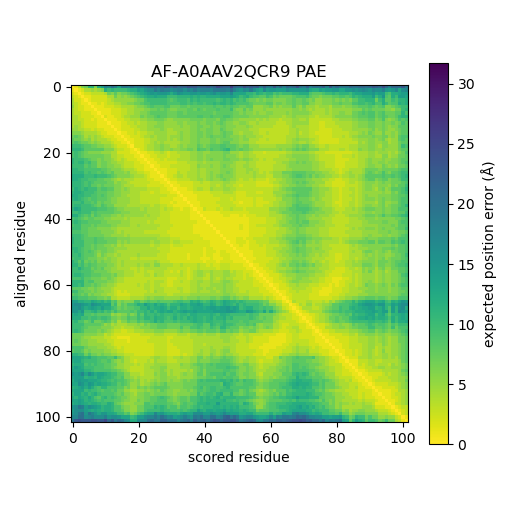.00 82.06 89 LYS A CA 1
ATOM 683 C C . LYS A 1 89 ? -5.775 -11.552 -13.792 1.00 82.06 89 LYS A C 1
ATOM 685 O 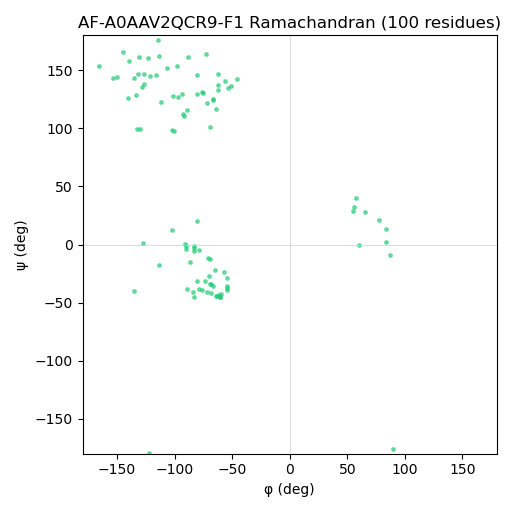O . LYS A 1 89 ? -6.335 -12.367 -14.518 1.00 82.06 89 LYS A O 1
ATOM 690 N N . GLY A 1 90 ? -5.771 -11.663 -12.462 1.00 79.88 90 GLY A N 1
ATOM 691 C CA . GLY A 1 90 ? -6.487 -12.706 -11.733 1.00 79.88 90 GLY A CA 1
ATOM 692 C C . GLY A 1 90 ? -5.742 -14.037 -11.620 1.00 79.88 90 GLY A C 1
ATOM 693 O O . GLY A 1 90 ? -6.353 -15.023 -11.226 1.00 79.88 90 GLY A O 1
ATOM 694 N N . MET A 1 91 ? -4.442 -14.112 -11.918 1.00 82.81 91 MET A N 1
ATOM 695 C CA . MET A 1 91 ? -3.704 -15.386 -11.871 1.00 82.81 91 MET A CA 1
ATOM 696 C C . MET A 1 91 ? -3.447 -15.915 -10.447 1.00 82.81 91 MET A C 1
ATOM 698 O O . MET A 1 91 ? -3.545 -1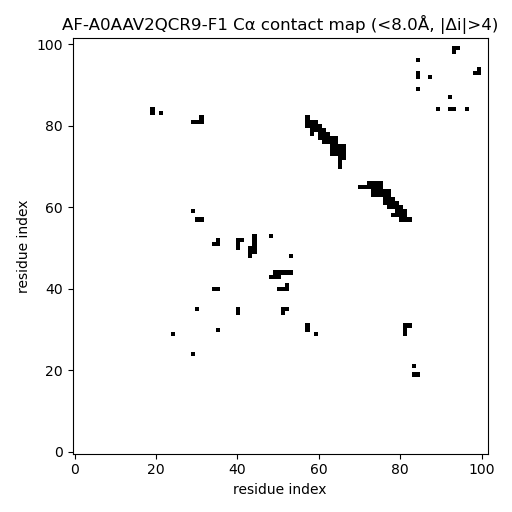7.118 -10.207 1.00 82.81 91 MET A O 1
ATOM 702 N N . LEU A 1 92 ? -3.098 -15.045 -9.500 1.00 83.25 92 LEU A N 1
ATOM 703 C CA . LEU A 1 92 ? -2.626 -15.392 -8.153 1.00 83.25 92 LEU A CA 1
ATOM 704 C C . LEU A 1 92 ? -3.291 -14.545 -7.057 1.00 83.25 92 LEU A C 1
ATOM 706 O O . LEU A 1 92 ? -3.629 -15.069 -5.996 1.00 83.25 92 LEU A O 1
ATOM 710 N N . LEU A 1 93 ? -3.496 -13.250 -7.297 1.00 82.06 93 LEU A N 1
ATOM 711 C CA . LEU A 1 93 ? -3.900 -12.273 -6.289 1.00 82.06 93 LEU A CA 1
ATOM 712 C C . LEU A 1 93 ? -5.311 -12.482 -5.767 1.00 82.06 93 LEU A C 1
ATOM 714 O O . LEU A 1 93 ? -5.522 -12.257 -4.579 1.00 82.06 93 LEU A O 1
ATOM 718 N N . HIS A 1 94 ? -6.245 -12.957 -6.600 1.00 83.12 94 HIS A N 1
ATOM 719 C CA . HIS A 1 94 ? -7.633 -13.193 -6.181 1.00 83.12 94 HIS A CA 1
ATOM 720 C C . HIS A 1 94 ? -7.712 -14.105 -4.943 1.00 83.12 94 HIS A C 1
ATOM 722 O O . HIS A 1 94 ? -8.481 -13.834 -4.025 1.00 83.12 94 HIS A O 1
ATOM 728 N N . LYS A 1 95 ? -6.834 -15.118 -4.859 1.00 83.38 95 LYS A N 1
AT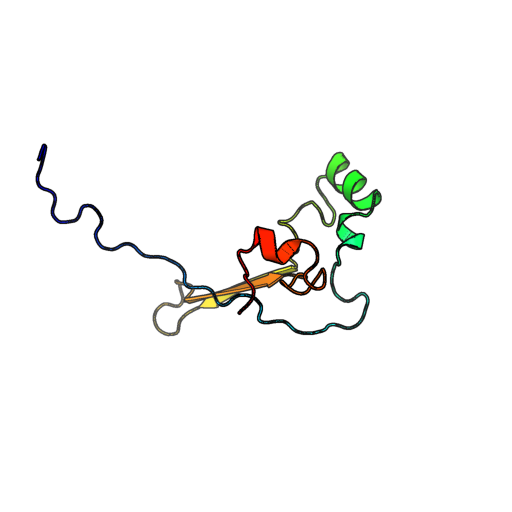OM 729 C CA . LYS A 1 95 ? -6.761 -16.053 -3.722 1.00 83.38 95 LYS A CA 1
ATOM 730 C C . LYS A 1 95 ? -6.248 -15.402 -2.444 1.00 83.38 95 LYS A C 1
ATOM 732 O O . LYS A 1 95 ? -6.660 -15.789 -1.359 1.00 83.38 95 LYS A O 1
ATOM 737 N N . ILE A 1 96 ? -5.330 -14.446 -2.574 1.00 81.38 96 ILE A N 1
ATOM 738 C CA . ILE A 1 96 ? -4.699 -13.763 -1.437 1.00 81.38 96 ILE A CA 1
ATOM 739 C C . ILE A 1 96 ? -5.662 -12.736 -0.837 1.00 81.38 96 ILE A C 1
ATOM 741 O O . ILE A 1 96 ? -5.732 -12.597 0.379 1.00 81.38 96 ILE A O 1
ATOM 745 N N . ILE A 1 97 ? -6.406 -12.029 -1.688 1.00 81.00 97 ILE A N 1
ATOM 746 C CA . ILE A 1 97 ? -7.321 -10.952 -1.282 1.00 81.00 97 ILE A CA 1
ATOM 747 C C . ILE A 1 97 ? -8.745 -11.441 -0.988 1.00 81.00 97 ILE A C 1
ATOM 749 O O . ILE A 1 97 ? -9.580 -10.650 -0.567 1.00 81.00 97 ILE A O 1
ATOM 753 N N . GLY A 1 98 ? -9.025 -12.732 -1.202 1.00 81.31 98 GLY A N 1
ATOM 754 C CA . GLY A 1 98 ? -10.317 -13.346 -0.888 1.00 81.31 98 GLY A CA 1
ATOM 755 C C . GLY A 1 98 ? -11.428 -13.052 -1.898 1.00 81.31 98 GLY A C 1
ATOM 756 O O . GLY A 1 98 ? -12.600 -13.181 -1.557 1.00 81.31 98 GLY A O 1
ATOM 757 N N . PHE A 1 99 ? -11.087 -12.666 -3.130 1.00 80.44 99 PHE A N 1
ATOM 758 C CA . PHE A 1 99 ? -12.076 -12.556 -4.201 1.00 80.44 99 PHE A CA 1
ATOM 759 C C . PHE A 1 99 ? -12.440 -13.951 -4.715 1.00 80.44 99 PHE A C 1
ATOM 761 O O . PHE A 1 99 ? -11.565 -14.773 -4.998 1.00 80.44 99 PHE A O 1
ATOM 768 N N . THR A 1 100 ? -13.742 -14.205 -4.814 1.00 78.44 100 THR A N 1
ATOM 769 C CA . THR A 1 100 ? -14.325 -15.457 -5.313 1.00 78.44 100 THR A CA 1
ATOM 770 C C . THR A 1 100 ? -15.059 -15.187 -6.623 1.00 78.44 100 THR A C 1
ATOM 772 O O . THR A 1 100 ? -15.304 -14.028 -6.956 1.00 78.44 100 THR A O 1
ATOM 775 N N . GLU A 1 101 ? -15.332 -16.237 -7.398 1.00 74.00 101 GLU A N 1
ATOM 776 C CA . GLU A 1 101 ? -16.226 -16.121 -8.555 1.00 74.00 101 GLU A CA 1
ATOM 777 C C . GLU A 1 101 ? -17.627 -15.714 -8.060 1.00 74.00 101 GLU A C 1
ATOM 779 O O . GLU A 1 101 ? -18.063 -16.212 -7.020 1.00 74.00 101 GLU A O 1
ATOM 784 N N . GLU A 1 102 ? -18.283 -14.785 -8.764 1.00 60.31 102 GLU A N 1
ATOM 785 C CA . GLU A 1 102 ? -19.702 -14.448 -8.538 1.00 60.31 102 GLU A CA 1
ATOM 786 C C . GLU A 1 102 ? -20.632 -15.595 -8.951 1.00 60.31 102 GLU A C 1
ATOM 788 O O . GLU A 1 102 ? -20.381 -16.217 -10.013 1.00 60.31 102 GLU A O 1
#

Nearest PDB structures (foldseek):
  2xss-assembly1_A-2  TM=3.883E-01  e=4.598E+00  Homo sapiens

Foldseek 3Di:
DVDDDPCVPPDDDDDDDDAAPDDDDDPPPADAPVQCVPVVQVVCCVPPCDGPVVDPAQFPDWDFDADPVGNVDTDDIDGDGPDHCPRVPPPPSCVVVVNDDD

Mean predicted aligned error: 6.04 Å

pLDDT: mean 89.17, std 6.3, range [60.31, 98.0]